Protein AF-A0A958LKP7-F1 (afdb_monomer_lite)

Secondary structure (DSSP, 8-state):
-HHHHHHHHHHHHHHHHHHHHHHHHHHHH---HHHHHHTT-----------PEEEES-SS-EEEEEETTEEEEEETTEEEEESSSEEEEPHHHHHHHHHHHSEEEEEEE--TT--GGGEEEEEEEEESSS--EEEEEETTS-EEETTEEEE-HHHHHHHHHGGGS-EE---

Foldseek 3Di:
DVVVVVVVVVVVVVVVVVVVVVVVCCVPPNDDVVVCVVVPVDPDPDPDPQPQDKDQPPPAAWAWKDFVQWIWGDDDQWIWIGNPDTWTFDNVLVVVLCVQLRIFGWRFDDPPPDDPVQWDFGMWIDHPDDDIWTWTAGPVQWIDTDHTITHTVSVVVSVVCVVVGDTHHDD

Sequence (171 aa):
MKLRQILKINFLILGLVVVVMVMFRLKDKGLNENIQAVMGLSPGAQAPLARVQEVTWCETRVSSLEMEGLRLFQEGLKWFMETDGKKEADFVSVEKWFGRYCTLDVDPVVLEGLKLDQFNPLFTISFVKGPQQHVLKSGDGVYLWGNQAFRSPELDEALRSLPDLPQRVLQ

pLDDT: mean 85.51, std 15.58, range [42.09, 97.81]

Structure (mmCIF, N/CA/C/O backbone):
data_AF-A0A958LKP7-F1
#
_entry.id   AF-A0A958LKP7-F1
#
loop_
_atom_site.group_PDB
_atom_site.id
_atom_site.type_symbol
_atom_site.label_atom_id
_atom_site.label_alt_id
_atom_site.label_comp_id
_atom_site.label_asym_id
_atom_site.label_entity_id
_atom_site.label_seq_id
_atom_site.pdbx_PDB_ins_code
_atom_site.Cartn_x
_atom_site.Cartn_y
_atom_site.Cartn_z
_atom_site.occupancy
_atom_site.B_iso_or_equiv
_atom_site.auth_seq_id
_atom_site.auth_comp_id
_atom_site.auth_asym_id
_atom_site.auth_atom_id
_atom_site.pdbx_PDB_model_num
ATOM 1 N N . MET A 1 1 ? 42.004 44.852 -27.862 1.00 58.62 1 MET A N 1
ATOM 2 C CA . MET A 1 1 ? 42.320 44.297 -26.519 1.00 58.62 1 MET A CA 1
ATOM 3 C C . MET A 1 1 ? 41.086 43.989 -25.657 1.00 58.62 1 MET A C 1
ATOM 5 O O . MET A 1 1 ? 41.074 42.938 -25.031 1.00 58.62 1 MET A O 1
ATOM 9 N N . LYS A 1 2 ? 40.032 44.825 -25.659 1.00 71.06 2 LYS A N 1
ATOM 10 C CA . LYS A 1 2 ? 38.839 44.670 -24.791 1.00 71.06 2 LYS A CA 1
ATOM 11 C C . LYS A 1 2 ? 37.967 43.425 -25.074 1.00 71.06 2 LYS A C 1
ATOM 13 O O . LYS A 1 2 ? 37.486 42.796 -24.141 1.00 71.06 2 LYS A O 1
ATOM 18 N N . LEU A 1 3 ? 37.841 42.997 -26.335 1.00 73.88 3 LEU A N 1
ATOM 19 C CA . LEU A 1 3 ? 36.991 41.854 -26.722 1.00 73.88 3 LEU A CA 1
ATOM 20 C C . LEU A 1 3 ? 37.463 40.508 -26.135 1.00 73.88 3 LEU A C 1
ATOM 22 O O . LEU A 1 3 ? 36.659 39.696 -25.689 1.00 73.88 3 LEU A O 1
ATOM 26 N N . ARG A 1 4 ? 38.784 40.292 -26.070 1.00 82.56 4 ARG A N 1
ATOM 27 C CA . ARG A 1 4 ? 39.380 39.055 -25.534 1.00 82.56 4 ARG A CA 1
ATOM 28 C C . ARG A 1 4 ? 39.174 38.919 -24.022 1.00 82.56 4 ARG A C 1
ATOM 30 O O . ARG A 1 4 ? 39.121 37.802 -23.523 1.00 82.56 4 ARG A O 1
ATOM 37 N N . GLN A 1 5 ? 39.068 40.033 -23.296 1.00 79.19 5 GLN A N 1
ATOM 38 C CA . GLN A 1 5 ? 38.776 40.022 -21.860 1.00 79.19 5 GLN A CA 1
ATOM 39 C C . GLN A 1 5 ? 37.296 39.725 -21.594 1.00 79.19 5 GLN A C 1
ATOM 41 O O . GLN A 1 5 ? 37.001 38.899 -20.737 1.00 79.19 5 GLN A O 1
ATOM 46 N N . ILE A 1 6 ? 36.384 40.300 -22.384 1.00 81.25 6 ILE A N 1
ATOM 47 C CA . ILE A 1 6 ? 34.937 40.048 -22.268 1.00 81.25 6 ILE A CA 1
ATOM 48 C C . ILE A 1 6 ? 34.609 38.571 -22.540 1.00 81.25 6 ILE A C 1
ATOM 50 O O . ILE A 1 6 ? 33.884 37.947 -21.771 1.00 81.25 6 ILE A O 1
ATOM 54 N N . LEU A 1 7 ? 35.214 37.976 -23.575 1.00 82.50 7 LEU A N 1
ATOM 55 C CA . LEU A 1 7 ? 35.045 36.552 -23.892 1.00 82.50 7 LEU A CA 1
ATOM 56 C C . LEU A 1 7 ? 35.513 35.629 -22.758 1.00 82.50 7 LEU A C 1
ATOM 58 O O . LEU A 1 7 ? 34.829 34.665 -22.428 1.00 82.50 7 LEU A O 1
ATOM 62 N N . LYS A 1 8 ? 36.652 35.944 -22.128 1.00 79.44 8 LYS A N 1
ATOM 63 C CA . LYS A 1 8 ? 37.173 35.168 -20.991 1.00 79.44 8 LYS A CA 1
ATOM 64 C C . LYS A 1 8 ? 36.257 35.244 -19.771 1.00 79.44 8 LYS A C 1
ATOM 66 O O . LYS A 1 8 ? 36.047 34.230 -19.116 1.00 79.44 8 LYS A O 1
ATOM 71 N N . ILE A 1 9 ? 35.709 36.424 -19.486 1.00 87.25 9 ILE A N 1
ATOM 72 C CA . ILE A 1 9 ? 34.793 36.629 -18.358 1.00 87.25 9 ILE A CA 1
ATOM 73 C C . ILE A 1 9 ? 33.482 35.874 -18.593 1.00 87.25 9 ILE A C 1
ATOM 75 O O . ILE A 1 9 ? 33.044 35.144 -17.710 1.00 87.25 9 ILE A O 1
ATOM 79 N N . ASN A 1 10 ? 32.905 35.957 -19.794 1.00 84.56 10 ASN A N 1
ATOM 80 C CA . ASN A 1 10 ? 31.684 35.217 -20.117 1.00 84.56 10 ASN A CA 1
ATOM 81 C C . ASN A 1 10 ? 31.891 33.702 -20.030 1.00 84.56 10 ASN A C 1
ATOM 83 O O . ASN A 1 10 ? 31.028 33.003 -19.511 1.00 84.56 10 ASN A O 1
ATOM 87 N N . PHE A 1 11 ? 33.045 33.194 -20.470 1.00 88.94 11 PHE A N 1
ATOM 88 C CA . PHE A 1 11 ? 33.356 31.769 -20.362 1.00 88.94 11 PHE A CA 1
ATOM 89 C C . PHE A 1 11 ? 33.513 31.315 -18.901 1.00 88.94 11 PHE A C 1
ATOM 91 O O . PHE A 1 11 ? 33.020 30.253 -18.530 1.00 88.94 11 PHE A O 1
ATOM 98 N N . LEU A 1 12 ? 34.140 32.140 -18.055 1.00 87.62 12 LEU A N 1
ATOM 99 C CA . LEU A 1 12 ? 34.266 31.873 -16.618 1.00 87.62 12 LEU A CA 1
ATOM 100 C C . LEU A 1 12 ? 32.907 31.874 -15.907 1.00 87.62 12 LEU A C 1
ATOM 102 O O . LEU A 1 12 ? 32.639 30.978 -15.111 1.00 87.62 12 LEU A O 1
ATOM 106 N N . ILE A 1 13 ? 32.038 32.839 -16.220 1.00 88.44 13 ILE A N 1
ATOM 107 C CA . ILE A 1 13 ? 30.689 32.915 -15.643 1.00 88.44 13 ILE A CA 1
ATOM 108 C C . ILE A 1 13 ? 29.855 31.713 -16.088 1.00 88.44 13 ILE A C 1
ATOM 110 O O . ILE A 1 13 ? 29.198 31.083 -15.265 1.00 88.44 13 ILE A O 1
ATOM 114 N N . LEU A 1 14 ? 29.913 31.349 -17.370 1.00 89.62 14 LEU A N 1
ATOM 115 C CA . LEU A 1 14 ? 29.148 30.226 -17.903 1.00 89.62 14 LEU A CA 1
ATOM 116 C C . LEU A 1 14 ? 29.621 28.891 -17.307 1.00 89.62 14 LEU A C 1
ATOM 118 O O . LEU A 1 14 ? 28.794 28.071 -16.919 1.00 89.62 14 LEU A O 1
ATOM 122 N N . GLY A 1 15 ? 30.934 28.711 -17.130 1.00 88.69 15 GLY A N 1
ATOM 123 C CA . GLY A 1 15 ? 31.493 27.559 -16.419 1.00 88.69 15 GLY A CA 1
ATOM 124 C C . GLY A 1 15 ? 31.033 27.481 -14.961 1.00 88.69 15 GLY A C 1
ATOM 125 O O . GLY A 1 15 ? 30.621 26.416 -14.505 1.00 88.69 15 GLY A O 1
ATOM 126 N N . LEU A 1 16 ? 31.023 28.610 -14.245 1.00 89.69 16 LEU A N 1
ATOM 127 C CA . LEU A 1 16 ? 30.536 28.670 -12.865 1.00 89.69 16 LEU A CA 1
ATOM 128 C C . LEU A 1 16 ? 29.050 28.289 -12.774 1.00 89.69 16 LEU A C 1
ATOM 130 O O . LEU A 1 16 ? 28.674 27.490 -11.918 1.00 89.69 16 LEU A O 1
ATOM 134 N N . VAL A 1 17 ? 28.216 28.813 -13.677 1.00 90.50 17 VAL A N 1
ATOM 135 C CA . VAL A 1 17 ? 26.779 28.497 -13.731 1.00 90.50 17 VAL A CA 1
ATOM 136 C C . VAL A 1 17 ? 26.558 27.005 -13.970 1.00 90.50 17 VAL A C 1
ATOM 138 O O . VAL A 1 17 ? 25.742 26.399 -13.278 1.00 90.50 17 VAL A O 1
ATOM 141 N N . VAL A 1 18 ? 27.313 26.389 -14.884 1.00 88.00 18 VAL A N 1
ATOM 142 C CA . VAL A 1 18 ? 27.231 24.943 -15.145 1.00 88.00 18 VAL A CA 1
ATOM 143 C C . VAL A 1 18 ? 27.594 24.136 -13.898 1.00 88.00 18 VAL A C 1
ATOM 145 O O . VAL A 1 18 ? 26.850 23.232 -13.526 1.00 88.00 18 VAL A O 1
ATOM 148 N N . VAL A 1 19 ? 28.688 24.477 -13.211 1.00 85.56 19 VAL A N 1
ATOM 149 C CA . VAL A 1 19 ? 29.121 23.759 -11.998 1.00 85.56 19 VAL A CA 1
ATOM 150 C C . VAL A 1 19 ? 28.082 23.870 -10.883 1.00 85.56 19 VAL A C 1
ATOM 152 O O . VAL A 1 19 ? 27.722 22.861 -10.276 1.00 85.56 19 VAL A O 1
ATOM 155 N N . VAL A 1 20 ? 27.552 25.072 -10.643 1.00 85.25 20 VAL A N 1
ATOM 156 C CA . VAL A 1 20 ? 26.510 25.295 -9.629 1.00 85.25 20 VAL A CA 1
ATOM 157 C C . VAL A 1 20 ? 25.239 24.524 -9.986 1.00 85.25 20 VAL A C 1
ATOM 159 O O . VAL A 1 20 ? 24.662 23.862 -9.126 1.00 85.25 20 VAL A O 1
ATOM 162 N N . MET A 1 21 ? 24.828 24.532 -11.257 1.00 81.19 21 MET A N 1
ATOM 163 C CA . MET A 1 21 ? 23.652 23.794 -11.719 1.00 81.19 21 MET A CA 1
ATOM 164 C C . MET A 1 21 ? 23.819 22.278 -11.544 1.00 81.19 21 MET A C 1
ATOM 166 O O . MET A 1 21 ? 22.878 21.604 -11.123 1.00 81.19 21 MET A O 1
ATOM 170 N N . VAL A 1 22 ? 25.014 21.741 -11.814 1.00 79.69 22 VAL A N 1
ATOM 171 C CA . VAL A 1 22 ? 25.342 20.328 -11.574 1.00 79.69 22 VAL A CA 1
ATOM 172 C C . VAL A 1 22 ? 25.304 20.013 -10.079 1.00 79.69 22 VAL A C 1
ATOM 174 O O . VAL A 1 22 ? 24.666 19.039 -9.692 1.00 79.69 22 VAL A O 1
ATOM 177 N N . MET A 1 23 ? 25.894 20.849 -9.220 1.00 78.69 23 MET A N 1
ATOM 178 C CA . MET A 1 23 ? 25.856 20.640 -7.767 1.00 78.69 23 MET A CA 1
ATOM 179 C C . MET A 1 23 ? 24.431 20.654 -7.200 1.00 78.69 23 MET A C 1
ATOM 181 O O . MET A 1 23 ? 24.093 19.789 -6.393 1.00 78.69 23 MET A O 1
ATOM 185 N N . PHE A 1 24 ? 23.574 21.576 -7.648 1.00 75.69 24 PHE A N 1
ATOM 186 C CA . PHE A 1 24 ? 22.162 21.595 -7.249 1.00 75.69 24 PHE A CA 1
ATOM 187 C C . PHE A 1 24 ? 21.413 20.349 -7.734 1.00 75.69 24 PHE A C 1
ATOM 189 O O . PHE A 1 24 ? 20.685 19.726 -6.966 1.00 75.69 24 PHE A O 1
ATOM 196 N N . ARG A 1 25 ? 21.646 19.919 -8.981 1.00 68.50 25 ARG A N 1
ATOM 197 C CA . ARG A 1 25 ? 21.051 18.688 -9.527 1.00 68.50 25 ARG A CA 1
ATOM 198 C C . ARG A 1 25 ? 21.481 17.436 -8.759 1.00 68.50 25 ARG A C 1
ATOM 200 O O . ARG A 1 25 ? 20.653 16.555 -8.561 1.00 68.50 25 ARG A O 1
ATOM 207 N N . LEU A 1 26 ? 22.738 17.368 -8.320 1.00 67.25 26 LEU A N 1
ATOM 208 C CA . LEU A 1 26 ? 23.263 16.254 -7.526 1.00 67.25 26 LEU A CA 1
ATOM 209 C C . LEU A 1 26 ? 22.676 16.220 -6.111 1.00 67.25 26 LEU A C 1
ATOM 211 O O . LEU A 1 26 ? 22.377 15.140 -5.608 1.00 67.25 26 LEU A O 1
ATOM 215 N N . LYS A 1 27 ? 22.481 17.389 -5.489 1.00 66.38 27 LYS A N 1
ATOM 216 C CA . LYS A 1 27 ? 21.920 17.505 -4.137 1.00 66.38 27 LYS A CA 1
ATOM 217 C C . LYS A 1 27 ? 20.433 17.142 -4.079 1.00 66.38 27 LYS A C 1
ATOM 219 O O . LYS A 1 27 ? 20.019 16.509 -3.116 1.00 66.38 27 LYS A O 1
ATOM 224 N N . ASP A 1 28 ? 19.659 17.509 -5.100 1.00 58.88 28 ASP A N 1
ATOM 225 C CA . ASP A 1 28 ? 18.202 17.322 -5.086 1.00 58.88 28 ASP A CA 1
ATOM 226 C C . ASP A 1 28 ? 17.738 15.976 -5.666 1.00 58.88 28 ASP A C 1
ATOM 228 O O . ASP A 1 28 ? 16.601 15.580 -5.421 1.00 58.88 28 ASP A O 1
ATOM 232 N N . LYS A 1 29 ? 18.562 15.281 -6.469 1.00 52.72 29 LYS A N 1
ATOM 233 C CA . LYS A 1 29 ? 18.116 14.080 -7.210 1.00 52.72 29 LYS A CA 1
ATOM 234 C C . LYS A 1 29 ? 19.011 12.842 -7.101 1.00 52.72 29 LYS A C 1
ATOM 236 O O . LYS A 1 29 ? 18.639 11.813 -7.655 1.00 52.72 29 LYS A O 1
ATOM 241 N N . GLY A 1 30 ? 20.155 12.909 -6.412 1.00 58.78 30 GLY A N 1
ATOM 242 C CA . GLY A 1 30 ? 21.144 11.825 -6.450 1.00 58.78 30 GLY A CA 1
ATOM 243 C C . GLY A 1 30 ? 21.734 11.624 -7.857 1.00 58.78 30 GLY A C 1
ATOM 244 O O . GLY A 1 30 ? 21.238 12.158 -8.853 1.00 58.78 30 GLY A O 1
ATOM 245 N N . LEU A 1 31 ? 22.854 10.903 -7.969 1.00 55.41 31 LEU A N 1
ATOM 246 C CA . LEU A 1 31 ? 23.448 10.619 -9.279 1.00 55.41 31 LEU A CA 1
ATOM 247 C C . LEU A 1 31 ? 22.564 9.643 -10.060 1.00 55.41 31 LEU A C 1
ATOM 249 O O . LEU A 1 31 ? 22.474 8.474 -9.706 1.00 55.41 31 LEU A O 1
ATOM 253 N N . ASN A 1 32 ? 21.993 10.129 -11.162 1.00 53.12 32 ASN A N 1
ATOM 254 C CA . ASN A 1 32 ? 21.350 9.320 -12.193 1.00 53.12 32 ASN A CA 1
ATOM 255 C C . ASN A 1 32 ? 22.297 8.182 -12.642 1.00 53.12 32 ASN A C 1
ATOM 257 O O . ASN A 1 32 ? 23.456 8.449 -12.980 1.00 53.12 32 ASN A O 1
ATOM 261 N N . GLU A 1 33 ? 21.812 6.938 -12.652 1.00 54.84 33 GLU A N 1
ATOM 262 C CA . GLU A 1 33 ? 22.594 5.708 -12.883 1.00 54.84 33 GLU A CA 1
ATOM 263 C C . GLU A 1 33 ? 23.423 5.748 -14.182 1.00 54.84 33 GLU A C 1
ATOM 265 O O . GLU A 1 33 ? 24.540 5.231 -14.244 1.00 54.84 33 GLU A O 1
ATOM 270 N N . ASN A 1 34 ? 22.953 6.482 -15.194 1.00 52.66 34 ASN A N 1
ATOM 271 C CA . ASN A 1 34 ? 23.648 6.645 -16.474 1.00 52.66 34 ASN A CA 1
ATOM 272 C C . ASN A 1 34 ? 24.997 7.382 -16.384 1.00 52.66 34 ASN A C 1
ATOM 274 O O . ASN A 1 34 ? 25.858 7.177 -17.236 1.00 52.66 34 ASN A O 1
ATOM 278 N N . ILE A 1 35 ? 25.224 8.225 -15.370 1.00 55.56 35 ILE A N 1
ATOM 279 C CA . ILE A 1 35 ? 26.518 8.912 -15.199 1.00 55.56 35 ILE A CA 1
ATOM 280 C C . ILE A 1 35 ? 27.545 7.986 -14.527 1.00 55.56 35 ILE A C 1
ATOM 282 O O . ILE A 1 35 ? 28.737 8.069 -14.824 1.00 55.56 35 ILE A O 1
ATOM 286 N N . GLN A 1 36 ? 27.095 7.060 -13.676 1.00 53.12 36 GLN A N 1
ATOM 287 C CA . GLN A 1 36 ? 27.978 6.099 -13.008 1.00 53.12 36 GLN A CA 1
ATOM 288 C C . GLN A 1 36 ? 28.555 5.074 -13.997 1.00 53.12 36 GLN A C 1
ATOM 290 O O . GLN A 1 36 ? 29.728 4.712 -13.894 1.00 53.12 36 GLN A O 1
ATOM 295 N N . ALA A 1 37 ? 27.770 4.683 -15.009 1.00 55.28 37 ALA A N 1
ATOM 296 C CA . ALA A 1 37 ? 28.214 3.796 -16.085 1.00 55.28 37 ALA A CA 1
ATOM 297 C C . ALA A 1 37 ? 29.302 4.427 -16.977 1.00 55.28 37 ALA A C 1
ATOM 299 O O . ALA A 1 37 ? 30.227 3.742 -17.408 1.00 55.28 37 ALA A O 1
ATOM 300 N N . VAL A 1 38 ? 29.238 5.742 -17.215 1.00 57.59 38 VAL A N 1
ATOM 301 C CA . VAL A 1 38 ? 30.209 6.460 -18.063 1.00 57.59 38 VAL A CA 1
ATOM 302 C C . VAL A 1 38 ? 31.528 6.742 -17.327 1.00 57.59 38 VAL A C 1
ATOM 304 O O . VAL A 1 38 ? 32.569 6.859 -17.969 1.00 57.59 38 VAL A O 1
ATOM 307 N N . MET A 1 39 ? 31.524 6.804 -15.990 1.00 59.62 39 MET A N 1
ATOM 308 C CA . MET A 1 39 ? 32.735 7.046 -15.187 1.00 59.62 39 MET A CA 1
ATOM 309 C C . MET A 1 39 ? 33.496 5.778 -14.766 1.00 59.62 39 MET A C 1
ATOM 311 O O . MET A 1 39 ? 34.486 5.884 -14.047 1.00 59.62 39 MET A O 1
ATOM 315 N N . GLY A 1 40 ? 33.076 4.584 -15.199 1.00 44.62 40 GLY A N 1
ATOM 316 C CA . GLY A 1 40 ? 33.838 3.348 -14.968 1.00 44.62 40 GLY A CA 1
ATOM 317 C C . GLY A 1 40 ? 33.985 2.943 -13.495 1.00 44.62 40 GLY A C 1
ATOM 318 O O . GLY A 1 40 ? 34.866 2.158 -13.162 1.00 44.62 40 GLY A O 1
ATOM 319 N N . LEU A 1 41 ? 33.123 3.451 -12.610 1.00 50.91 41 LEU A N 1
ATOM 320 C CA . LEU A 1 41 ? 33.125 3.140 -11.175 1.00 50.91 41 LEU A CA 1
ATOM 321 C C . LEU A 1 41 ? 32.274 1.909 -10.824 1.00 50.91 41 LEU A C 1
ATOM 323 O O . LEU A 1 41 ? 31.934 1.722 -9.661 1.00 50.91 41 LEU A O 1
ATOM 327 N N . SER A 1 42 ? 31.907 1.070 -11.798 1.00 46.19 42 SER A N 1
ATOM 328 C CA . SER A 1 42 ? 31.107 -0.127 -11.529 1.00 46.19 42 SER A CA 1
ATOM 329 C C . SER A 1 42 ? 32.019 -1.315 -11.193 1.00 46.19 42 SER A C 1
ATOM 331 O O . SER A 1 42 ? 32.754 -1.783 -12.070 1.00 46.19 42 SER A O 1
ATOM 333 N N . PRO A 1 43 ? 32.018 -1.820 -9.945 1.00 42.09 43 PRO A N 1
ATOM 334 C CA . PRO A 1 43 ? 32.733 -3.035 -9.615 1.00 42.09 43 PRO A CA 1
ATOM 335 C C . PRO A 1 43 ? 31.915 -4.230 -10.113 1.00 42.09 43 PRO A C 1
ATOM 337 O O . PRO A 1 43 ? 30.811 -4.482 -9.645 1.00 42.09 43 PRO A O 1
ATOM 340 N N . GLY A 1 44 ? 32.494 -4.991 -11.039 1.00 43.06 44 GLY A N 1
ATOM 341 C CA . GLY A 1 44 ? 32.093 -6.371 -11.295 1.00 43.06 44 GLY A CA 1
ATOM 342 C C . GLY A 1 44 ? 30.838 -6.538 -12.147 1.00 43.06 44 GLY A C 1
ATOM 343 O O . GLY A 1 44 ? 29.721 -6.637 -11.647 1.00 43.06 44 GLY A O 1
ATOM 344 N N . ALA A 1 45 ? 31.059 -6.728 -13.446 1.00 47.88 45 ALA A N 1
ATOM 345 C CA . ALA A 1 45 ? 30.162 -7.497 -14.295 1.00 47.88 45 ALA A CA 1
ATOM 346 C C . ALA A 1 45 ? 30.070 -8.935 -13.750 1.00 47.88 45 ALA A C 1
ATOM 348 O O . ALA A 1 45 ? 30.864 -9.805 -14.100 1.00 47.88 45 ALA A O 1
ATOM 349 N N . GLN A 1 46 ? 29.123 -9.168 -12.849 1.00 43.25 46 GLN A N 1
ATOM 350 C CA . GLN A 1 46 ? 28.612 -10.498 -12.550 1.00 43.25 46 GLN A CA 1
ATOM 351 C C . GLN A 1 46 ? 27.253 -10.619 -13.239 1.00 43.25 46 GLN A C 1
ATOM 353 O O . GLN A 1 46 ? 26.469 -9.668 -13.240 1.00 43.25 46 GLN A O 1
ATOM 358 N N . ALA A 1 47 ? 27.033 -11.764 -13.886 1.00 45.25 47 ALA A N 1
ATOM 359 C CA . ALA A 1 47 ? 25.807 -12.131 -14.590 1.00 45.25 47 ALA A CA 1
ATOM 360 C C . ALA A 1 47 ? 24.549 -11.728 -13.795 1.00 45.25 47 ALA A C 1
ATOM 362 O O . ALA A 1 47 ? 24.592 -11.776 -12.562 1.00 45.25 47 ALA A O 1
ATOM 363 N N . PRO A 1 48 ? 23.433 -11.351 -14.451 1.00 43.56 48 PRO A N 1
ATOM 364 C CA . PRO A 1 48 ? 22.222 -10.985 -13.740 1.00 43.56 48 PRO A CA 1
ATOM 365 C C . PRO A 1 48 ? 21.623 -12.257 -13.130 1.00 43.56 48 PRO A C 1
ATOM 367 O O . PRO A 1 48 ? 20.759 -12.905 -13.711 1.00 43.56 48 PRO A O 1
ATOM 370 N N . LEU A 1 49 ? 22.087 -12.620 -11.932 1.00 50.66 49 LEU A N 1
ATOM 371 C CA . LEU A 1 49 ? 21.194 -13.163 -10.919 1.00 50.66 49 LEU A CA 1
ATOM 372 C C . LEU A 1 49 ? 20.004 -12.209 -10.912 1.00 50.66 49 LEU A C 1
ATOM 374 O O . LEU A 1 49 ? 20.238 -11.003 -10.805 1.00 50.66 49 LEU A O 1
ATOM 378 N N . ALA A 1 50 ? 18.793 -12.720 -11.150 1.00 53.88 50 ALA A N 1
ATOM 379 C CA . ALA A 1 50 ? 17.565 -11.936 -11.111 1.00 53.88 50 ALA A CA 1
ATOM 380 C C . ALA A 1 50 ? 17.634 -11.033 -9.876 1.00 53.88 50 ALA A C 1
ATOM 382 O O . ALA A 1 50 ? 17.595 -11.519 -8.746 1.00 53.88 50 ALA A O 1
ATOM 383 N N . ARG A 1 51 ? 17.928 -9.744 -10.090 1.00 58.66 51 ARG A N 1
ATOM 384 C CA . ARG A 1 51 ? 18.117 -8.812 -8.988 1.00 58.66 51 ARG A CA 1
ATOM 385 C C . ARG A 1 51 ? 16.716 -8.557 -8.483 1.00 58.66 51 ARG A C 1
ATOM 387 O O . ARG A 1 51 ? 15.987 -7.801 -9.117 1.00 58.66 51 ARG A O 1
ATOM 394 N N . VAL A 1 52 ? 16.360 -9.240 -7.400 1.00 69.56 52 VAL A N 1
ATOM 395 C CA . VAL A 1 52 ? 15.222 -8.861 -6.569 1.00 69.56 52 VAL A CA 1
ATOM 396 C C . VAL A 1 52 ? 15.399 -7.373 -6.297 1.00 69.56 52 VAL A C 1
ATOM 398 O O . VAL A 1 52 ? 16.450 -6.944 -5.810 1.00 69.56 52 VAL A O 1
ATOM 401 N N . GLN A 1 53 ? 14.444 -6.587 -6.777 1.00 87.81 53 GLN A N 1
ATOM 402 C CA . GLN A 1 53 ? 14.447 -5.148 -6.602 1.00 87.81 53 GLN A CA 1
ATOM 403 C C . GLN A 1 53 ? 13.559 -4.838 -5.406 1.00 87.81 53 GLN A C 1
ATOM 405 O O . GLN A 1 53 ? 12.490 -5.421 -5.263 1.00 87.81 53 GLN A O 1
ATOM 410 N N . GLU A 1 54 ? 13.991 -3.917 -4.556 1.00 92.12 54 GLU A N 1
ATOM 411 C CA . GLU A 1 54 ? 13.163 -3.440 -3.455 1.00 92.12 54 GLU A CA 1
ATOM 412 C C . GLU A 1 54 ? 12.349 -2.228 -3.915 1.00 92.12 54 GLU A C 1
ATOM 414 O O . GLU A 1 54 ? 12.869 -1.314 -4.565 1.00 92.12 54 GLU A O 1
ATOM 419 N N . VAL A 1 55 ? 11.067 -2.210 -3.562 1.00 91.75 55 VAL A N 1
ATOM 420 C CA . VAL A 1 55 ? 10.151 -1.100 -3.838 1.00 91.75 55 VAL A CA 1
ATOM 421 C C . VAL A 1 55 ? 9.532 -0.639 -2.522 1.00 91.75 55 VAL A C 1
ATOM 423 O O . VAL A 1 55 ? 8.776 -1.373 -1.889 1.00 91.75 55 VAL A O 1
ATOM 426 N N . THR A 1 56 ? 9.838 0.591 -2.101 1.00 92.94 56 THR A N 1
ATOM 427 C CA . THR A 1 56 ? 9.235 1.206 -0.908 1.00 92.94 56 THR A CA 1
ATOM 428 C C . THR A 1 56 ? 8.016 2.033 -1.298 1.00 92.94 56 THR A C 1
ATOM 430 O O . THR A 1 56 ? 8.170 3.135 -1.816 1.00 92.94 56 THR A O 1
ATOM 433 N N . TRP A 1 57 ? 6.805 1.541 -1.022 1.00 90.19 57 TRP A N 1
ATOM 434 C CA . TRP A 1 57 ? 5.555 2.217 -1.411 1.00 90.19 57 TRP A CA 1
ATOM 435 C C . TRP A 1 57 ? 4.961 3.142 -0.350 1.00 90.19 57 TRP A C 1
ATOM 437 O O . TRP A 1 57 ? 4.013 3.876 -0.632 1.00 90.19 57 TRP A O 1
ATOM 447 N N . CYS A 1 58 ? 5.563 3.191 0.840 1.00 89.94 58 CYS A N 1
ATOM 448 C CA . CYS A 1 58 ? 5.310 4.236 1.827 1.00 89.94 58 CYS A CA 1
ATOM 449 C C . CYS A 1 58 ? 6.522 5.128 2.098 1.00 89.94 58 CYS A C 1
ATOM 451 O O . CYS A 1 58 ? 7.067 5.159 3.198 1.00 89.94 58 CYS A O 1
ATOM 453 N N . GLU A 1 59 ? 6.901 5.924 1.093 1.00 83.94 59 GLU A N 1
ATOM 454 C CA . GLU A 1 59 ? 7.990 6.911 1.194 1.00 83.94 59 GLU A CA 1
ATOM 455 C C . GLU A 1 59 ? 7.829 7.871 2.383 1.00 83.94 59 GLU A C 1
ATOM 457 O O . GLU A 1 59 ? 8.803 8.316 2.990 1.00 83.94 59 GLU A O 1
ATOM 462 N N . THR A 1 60 ? 6.583 8.211 2.716 1.00 91.44 60 THR A N 1
ATOM 463 C CA . THR A 1 60 ? 6.254 9.027 3.883 1.00 91.44 60 THR A CA 1
ATOM 464 C C . THR A 1 60 ? 5.153 8.368 4.703 1.00 91.44 60 THR A C 1
ATOM 466 O O . THR A 1 60 ? 4.575 7.350 4.318 1.00 91.44 60 THR A O 1
ATOM 469 N N . ARG A 1 61 ? 4.848 8.962 5.861 1.00 92.81 61 ARG A N 1
ATOM 470 C CA . ARG A 1 61 ? 3.800 8.460 6.745 1.00 92.81 61 ARG A CA 1
ATOM 471 C C . ARG A 1 61 ? 2.463 8.381 6.006 1.00 92.81 61 ARG A C 1
ATOM 473 O O . ARG A 1 61 ? 1.944 9.402 5.549 1.00 92.81 61 ARG A O 1
ATOM 480 N N . VAL A 1 62 ? 1.912 7.175 5.947 1.00 95.56 62 VAL A N 1
ATOM 481 C CA . VAL A 1 62 ? 0.606 6.888 5.353 1.00 95.56 62 VAL A CA 1
ATOM 482 C C . VAL A 1 62 ? -0.494 7.517 6.203 1.00 95.56 62 VAL A C 1
ATOM 484 O O . VAL A 1 62 ? -0.458 7.424 7.428 1.00 95.56 62 VAL A O 1
ATOM 487 N N . SER A 1 63 ? -1.450 8.181 5.558 1.00 96.81 63 SER A N 1
ATOM 488 C CA . SER A 1 63 ? -2.642 8.751 6.197 1.00 96.81 63 SER A CA 1
ATOM 489 C C . SER A 1 63 ? -3.896 7.932 5.900 1.00 96.81 63 SER A C 1
ATOM 491 O O . SER A 1 63 ? -4.765 7.811 6.763 1.00 96.81 63 SER A O 1
ATOM 493 N N . SER A 1 64 ? -3.988 7.335 4.710 1.00 97.56 64 SER A N 1
ATOM 494 C CA . SER A 1 64 ? -5.056 6.396 4.375 1.00 97.56 64 SER A CA 1
ATOM 495 C C . SER A 1 64 ? -4.641 5.399 3.302 1.00 97.56 64 SER A C 1
ATOM 497 O O . SER A 1 64 ? -3.820 5.704 2.442 1.00 97.56 64 SER A O 1
ATOM 499 N N . LEU A 1 65 ? -5.273 4.235 3.320 1.00 97.56 65 LEU A N 1
ATOM 500 C CA . LEU A 1 65 ? -5.226 3.213 2.291 1.00 97.56 65 LEU A CA 1
ATOM 501 C C . LEU A 1 65 ? -6.667 2.813 1.978 1.00 97.56 65 LEU A C 1
ATOM 503 O O . LEU A 1 65 ? -7.410 2.394 2.863 1.00 97.56 65 LEU A O 1
ATOM 507 N N . GLU A 1 66 ? -7.066 2.979 0.726 1.00 97.50 66 GLU A N 1
ATOM 508 C CA . GLU A 1 66 ? -8.419 2.713 0.251 1.00 97.50 66 GLU A CA 1
ATOM 509 C C . GLU A 1 66 ? -8.383 1.677 -0.867 1.00 97.50 66 GLU A C 1
ATOM 511 O O . GLU A 1 66 ? -7.648 1.831 -1.840 1.00 97.50 66 GLU A O 1
ATOM 516 N N . MET A 1 67 ? -9.169 0.621 -0.719 1.00 95.94 67 MET A N 1
ATOM 517 C CA . MET A 1 67 ? -9.363 -0.438 -1.701 1.00 95.94 67 MET A CA 1
ATOM 518 C C . MET A 1 67 ? -10.853 -0.757 -1.812 1.00 95.94 67 MET A C 1
ATOM 520 O O . MET A 1 67 ? -11.673 -0.251 -1.043 1.00 95.94 67 MET A O 1
ATOM 524 N N . GLU A 1 68 ? -11.218 -1.599 -2.771 1.00 94.00 68 GLU A N 1
ATOM 525 C CA . GLU A 1 68 ? -12.609 -1.998 -2.955 1.00 94.00 68 GLU A CA 1
ATOM 526 C C . GLU A 1 68 ? -13.182 -2.621 -1.668 1.00 94.00 68 GLU A C 1
ATOM 528 O O . GLU A 1 68 ? -12.726 -3.662 -1.200 1.00 94.00 68 GLU A O 1
ATOM 533 N N . GLY A 1 69 ? -14.169 -1.947 -1.067 1.00 93.12 69 GLY A N 1
ATOM 534 C CA . GLY A 1 69 ? -14.858 -2.415 0.139 1.00 93.12 69 GLY A CA 1
ATOM 535 C C . GLY A 1 69 ? -14.068 -2.309 1.450 1.00 93.12 69 GLY A C 1
ATOM 536 O O . GLY A 1 69 ? -14.567 -2.764 2.478 1.00 93.12 69 GLY A O 1
ATOM 537 N N . LEU A 1 70 ? -12.867 -1.717 1.453 1.00 96.19 70 LEU A N 1
ATOM 538 C CA . LEU A 1 70 ? -12.088 -1.500 2.674 1.00 96.19 70 LEU A CA 1
ATOM 539 C C . LEU A 1 70 ? -11.348 -0.168 2.629 1.00 96.19 70 LEU A C 1
ATOM 541 O O . LEU A 1 70 ? -10.575 0.115 1.714 1.00 96.19 70 LEU A O 1
ATOM 545 N N . ARG A 1 71 ? -11.506 0.619 3.691 1.00 97.38 71 ARG A N 1
ATOM 546 C CA . ARG A 1 71 ? -10.741 1.846 3.902 1.00 97.38 71 ARG A CA 1
ATOM 547 C C . ARG A 1 71 ? -10.075 1.833 5.271 1.00 97.38 71 ARG A C 1
ATOM 549 O O . ARG A 1 71 ? -10.751 1.788 6.293 1.00 97.38 71 ARG A O 1
ATOM 556 N N . LEU A 1 72 ? -8.749 1.902 5.296 1.00 97.81 72 LEU A N 1
ATOM 557 C CA . LEU A 1 72 ? -7.944 2.119 6.496 1.00 97.81 72 LEU A CA 1
ATOM 558 C C . LEU A 1 72 ? -7.489 3.581 6.514 1.00 97.81 72 LEU A C 1
ATOM 560 O O . LEU A 1 72 ? -6.868 4.041 5.562 1.00 97.81 72 LEU A O 1
ATOM 564 N N . PHE A 1 73 ? -7.761 4.333 7.574 1.00 97.69 73 PHE A N 1
ATOM 565 C CA . PHE A 1 73 ? -7.375 5.744 7.640 1.00 97.69 73 PHE A CA 1
ATOM 566 C C . PHE A 1 73 ? -7.064 6.204 9.059 1.00 97.69 73 PHE A C 1
ATOM 568 O O . PHE A 1 73 ? -7.543 5.638 10.042 1.00 97.69 73 PHE A O 1
ATOM 575 N N . GLN A 1 74 ? -6.247 7.247 9.160 1.00 97.00 74 GLN A N 1
ATOM 576 C CA . GLN A 1 74 ? -5.845 7.838 10.425 1.00 97.00 74 GLN A CA 1
ATOM 577 C C . GLN A 1 74 ? -6.655 9.108 10.719 1.00 97.00 74 GLN A C 1
ATOM 579 O O . GLN A 1 74 ? -6.657 10.046 9.924 1.00 97.00 74 GLN A O 1
ATOM 584 N N . GLU A 1 75 ? -7.277 9.183 11.898 1.00 95.62 75 GLU A N 1
ATOM 585 C CA . GLU A 1 75 ? -7.809 10.436 12.453 1.00 95.62 75 GLU A CA 1
ATOM 586 C C . GLU A 1 75 ? -7.117 10.738 13.787 1.00 95.62 75 GLU A C 1
ATOM 588 O O . GLU A 1 75 ? -7.232 10.001 14.773 1.00 95.62 75 GLU A O 1
ATOM 593 N N . GLY A 1 76 ? -6.367 11.841 13.828 1.00 93.81 76 GLY A N 1
ATOM 594 C CA . GLY A 1 76 ? -5.539 12.186 14.980 1.00 93.81 76 GLY A CA 1
ATOM 595 C C . GLY A 1 76 ? -4.450 11.136 15.219 1.00 93.81 76 GLY A C 1
ATOM 596 O O . GLY A 1 76 ? -3.544 10.982 14.406 1.00 93.81 76 GLY A O 1
ATOM 597 N N . LEU A 1 77 ? -4.529 10.432 16.351 1.00 91.94 77 LEU A N 1
ATOM 598 C CA . LEU A 1 77 ? -3.590 9.364 16.726 1.00 91.94 77 LEU A CA 1
ATOM 599 C C . LEU A 1 77 ? -4.171 7.955 16.551 1.00 91.94 77 LEU A C 1
ATOM 601 O O . LEU A 1 77 ? -3.488 6.979 16.849 1.00 91.94 77 LEU A O 1
ATOM 605 N N . LYS A 1 78 ? -5.420 7.841 16.095 1.00 95.94 78 LYS A N 1
ATOM 606 C CA . LYS A 1 78 ? -6.138 6.571 15.994 1.00 95.94 78 LYS A CA 1
ATOM 607 C C . LYS A 1 78 ? -6.263 6.131 14.546 1.00 95.94 78 LYS A C 1
ATOM 609 O O . LYS A 1 78 ? -6.434 6.961 13.653 1.00 95.94 78 LYS A O 1
ATOM 614 N N . TRP A 1 79 ? -6.201 4.822 14.343 1.00 97.56 79 TRP A N 1
ATOM 615 C CA . TRP A 1 79 ? -6.482 4.189 13.065 1.00 97.56 79 TRP A CA 1
ATOM 616 C C . TRP A 1 79 ? -7.915 3.671 13.057 1.00 97.56 79 TRP A C 1
ATOM 618 O O . TRP A 1 79 ? -8.405 3.146 14.056 1.00 97.56 79 TRP A O 1
ATOM 628 N N . PHE A 1 80 ? -8.583 3.815 11.924 1.00 97.38 80 PHE A N 1
ATOM 629 C CA . PHE A 1 80 ? -9.940 3.347 11.712 1.00 97.38 80 PHE A CA 1
ATOM 630 C C . PHE A 1 80 ? -9.988 2.496 10.457 1.00 97.38 80 PHE A C 1
ATOM 632 O O . PHE A 1 80 ? -9.369 2.837 9.451 1.00 97.38 80 PHE A O 1
ATOM 639 N N . MET A 1 81 ? -10.728 1.397 10.535 1.00 97.06 81 MET A N 1
ATOM 640 C CA . MET A 1 81 ? -11.042 0.550 9.399 1.00 97.06 81 MET A CA 1
ATOM 641 C C . MET A 1 81 ? -12.539 0.623 9.123 1.00 97.06 81 MET A C 1
ATOM 643 O O . MET A 1 81 ? -13.356 0.506 10.037 1.00 97.06 81 MET A O 1
ATOM 647 N N . GLU A 1 82 ? -12.881 0.835 7.863 1.00 95.56 82 GLU A N 1
ATOM 648 C CA . GLU A 1 82 ? -14.244 0.938 7.367 1.00 95.56 82 GLU A CA 1
ATOM 649 C C . GLU A 1 82 ? -14.440 -0.125 6.284 1.00 95.56 82 GLU A C 1
ATOM 651 O O . GLU A 1 82 ? -13.895 -0.020 5.188 1.00 95.56 82 GLU A O 1
ATOM 656 N N . THR A 1 83 ? -15.161 -1.186 6.644 1.00 91.38 83 THR A N 1
ATOM 657 C CA . THR A 1 83 ? -15.556 -2.295 5.755 1.00 91.38 83 THR A CA 1
ATOM 658 C C . THR A 1 83 ? -17.070 -2.469 5.790 1.00 91.38 83 THR A C 1
ATOM 660 O O . THR A 1 83 ? -17.744 -2.373 4.773 1.00 91.38 83 THR A O 1
ATOM 663 N N . ASP A 1 84 ? -17.605 -2.630 7.000 1.00 89.31 84 ASP A N 1
ATOM 664 C CA . ASP A 1 84 ? -19.031 -2.621 7.331 1.00 89.31 84 ASP A CA 1
ATOM 665 C C . ASP A 1 84 ? -19.225 -1.745 8.579 1.00 89.31 84 ASP A C 1
ATOM 667 O O . ASP A 1 84 ? -19.358 -2.217 9.713 1.00 89.31 84 ASP A O 1
ATOM 671 N N . GLY A 1 85 ? -19.064 -0.436 8.369 1.00 90.44 85 GLY A N 1
ATOM 672 C CA . GLY A 1 85 ? -19.015 0.580 9.418 1.00 90.44 85 GLY A CA 1
ATOM 673 C C . GLY A 1 85 ? -17.609 0.867 9.957 1.00 90.44 85 GLY A C 1
ATOM 674 O O . GLY A 1 85 ? -16.658 0.110 9.755 1.00 90.44 85 GLY A O 1
ATOM 675 N N . LYS A 1 86 ? -17.485 2.000 10.656 1.00 94.56 86 LYS A N 1
ATOM 676 C CA . LYS A 1 86 ? -16.223 2.509 11.206 1.00 94.56 86 LYS A CA 1
ATOM 677 C C . LYS A 1 86 ? -15.866 1.793 12.511 1.00 94.56 86 LYS A C 1
ATOM 679 O O . LYS A 1 86 ? -16.557 1.945 13.517 1.00 94.56 86 LYS A O 1
ATOM 684 N N . LYS A 1 87 ? -14.756 1.055 12.511 1.00 95.75 87 LYS A N 1
ATOM 685 C CA . LYS A 1 87 ? -14.191 0.373 13.687 1.00 95.75 87 LYS A CA 1
ATOM 686 C C . LYS A 1 87 ? -12.794 0.911 13.974 1.00 95.75 87 LYS A C 1
ATOM 688 O O . LYS A 1 87 ? -12.057 1.245 13.051 1.00 95.75 87 LYS A O 1
ATOM 693 N N . GLU A 1 88 ? -12.421 1.018 15.246 1.00 96.88 88 GLU A N 1
ATOM 694 C CA . GLU A 1 88 ? -11.068 1.445 15.619 1.00 96.88 88 GLU A CA 1
ATOM 695 C C . GLU A 1 88 ? -10.107 0.269 15.414 1.00 96.88 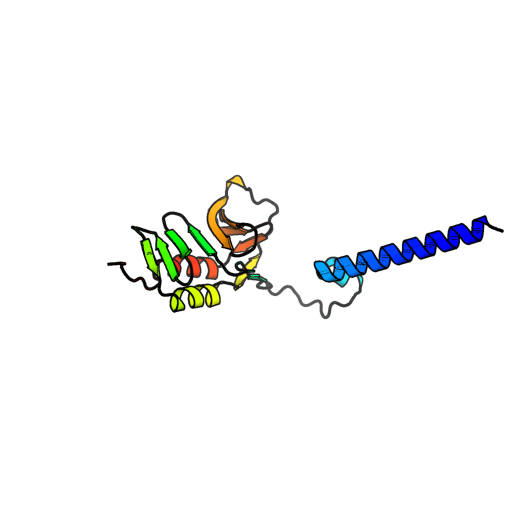88 GLU A C 1
ATOM 697 O O . GLU A 1 88 ? -10.289 -0.793 16.008 1.00 96.88 88 GLU A O 1
ATOM 702 N N . ALA A 1 89 ? -9.104 0.439 14.557 1.00 96.56 89 ALA A N 1
ATOM 703 C CA . ALA A 1 89 ? -8.058 -0.551 14.343 1.00 96.56 89 ALA A CA 1
ATOM 704 C C . ALA A 1 89 ? -6.965 -0.385 15.408 1.00 96.56 89 ALA A C 1
ATOM 706 O O . ALA A 1 89 ? -6.624 0.734 15.802 1.00 96.56 89 ALA A O 1
ATOM 707 N N . ASP A 1 90 ? -6.401 -1.497 15.880 1.00 96.38 90 ASP A N 1
ATOM 708 C CA . ASP A 1 90 ? -5.314 -1.455 16.855 1.00 96.38 90 ASP A CA 1
ATOM 709 C C . ASP A 1 90 ? -4.082 -0.752 16.268 1.00 96.38 90 ASP A C 1
ATOM 711 O O . ASP A 1 90 ? -3.472 -1.220 15.305 1.00 96.38 90 ASP A O 1
ATOM 715 N N . PHE A 1 91 ? -3.704 0.377 16.874 1.00 95.31 91 PHE A N 1
ATOM 716 C CA . PHE A 1 91 ? -2.619 1.229 16.388 1.00 95.31 91 PHE A CA 1
ATOM 717 C C . PHE A 1 91 ? -1.308 0.455 16.202 1.00 95.31 91 PHE A C 1
ATOM 719 O O . PHE A 1 91 ? -0.660 0.571 15.166 1.00 95.31 91 PHE A O 1
ATOM 726 N N . VAL A 1 92 ? -0.927 -0.363 17.188 1.00 95.50 92 VAL A N 1
ATOM 727 C CA . VAL A 1 92 ? 0.343 -1.104 17.155 1.00 95.50 92 VAL A CA 1
ATOM 728 C C . VAL A 1 92 ? 0.343 -2.123 16.020 1.00 95.50 92 VAL A C 1
ATOM 730 O O . VAL A 1 92 ? 1.358 -2.296 15.349 1.00 95.50 92 VAL A O 1
ATOM 733 N N . SER A 1 93 ? -0.786 -2.789 15.796 1.00 96.69 93 SER A N 1
ATOM 734 C CA . SER A 1 93 ? -0.942 -3.775 14.730 1.00 96.69 93 SER A CA 1
ATOM 735 C C . SER A 1 93 ? -0.865 -3.133 13.346 1.00 96.69 93 SER A C 1
ATOM 737 O O . SER A 1 93 ? -0.166 -3.655 12.481 1.00 96.69 93 SER A O 1
ATOM 739 N N . VAL A 1 94 ? -1.502 -1.973 13.153 1.00 96.75 94 VAL A N 1
ATOM 740 C CA . VAL A 1 94 ? -1.445 -1.220 11.888 1.00 96.75 94 VAL A CA 1
ATOM 741 C C . VAL A 1 94 ? -0.026 -0.735 11.587 1.00 96.75 94 VAL A C 1
ATOM 743 O O . VAL A 1 94 ? 0.482 -0.953 10.490 1.00 96.75 94 VAL A O 1
ATOM 746 N N . GLU A 1 95 ? 0.657 -0.127 12.558 1.00 94.94 95 GLU A N 1
ATOM 747 C CA . GLU A 1 95 ? 2.028 0.365 12.359 1.00 94.94 95 GLU A CA 1
ATOM 748 C C . GLU A 1 95 ? 3.015 -0.788 12.110 1.00 94.94 95 GLU A C 1
ATOM 750 O O . GLU A 1 95 ? 3.920 -0.661 11.289 1.00 94.94 95 GLU A O 1
ATOM 755 N N . LYS A 1 96 ? 2.825 -1.949 12.758 1.00 95.88 96 LYS A N 1
ATOM 756 C CA . LYS A 1 96 ? 3.604 -3.163 12.457 1.00 95.88 96 LYS A CA 1
ATOM 757 C C . LYS A 1 96 ? 3.329 -3.692 11.054 1.00 95.88 96 LYS A C 1
ATOM 759 O O . LYS A 1 96 ? 4.264 -4.140 10.397 1.00 95.88 96 LYS A O 1
ATOM 764 N N . TRP A 1 97 ? 2.075 -3.654 10.609 1.00 97.12 97 TRP A N 1
ATOM 765 C CA . TRP A 1 97 ? 1.697 -4.069 9.262 1.00 97.12 97 TRP A CA 1
ATOM 766 C C . TRP A 1 97 ? 2.376 -3.185 8.212 1.00 97.12 97 TRP A C 1
ATOM 768 O O . TRP A 1 97 ? 3.054 -3.712 7.333 1.00 97.12 97 TRP A O 1
ATOM 778 N N . PHE A 1 98 ? 2.318 -1.856 8.368 1.00 96.12 98 PHE A N 1
ATOM 779 C CA . PHE A 1 98 ? 3.067 -0.943 7.501 1.00 96.12 98 PHE A CA 1
ATOM 780 C C . PHE A 1 98 ? 4.571 -1.185 7.607 1.00 96.12 98 PHE A C 1
ATOM 782 O O . PHE A 1 98 ? 5.228 -1.305 6.586 1.00 96.12 98 PHE A O 1
ATOM 789 N N . GLY A 1 99 ? 5.125 -1.332 8.812 1.00 95.06 99 GLY A N 1
ATOM 790 C CA . GLY A 1 99 ? 6.553 -1.597 8.997 1.00 95.06 99 GLY A CA 1
ATOM 791 C C . GLY A 1 99 ? 7.036 -2.882 8.316 1.00 95.06 99 GLY A C 1
ATOM 792 O O . GLY A 1 99 ? 8.158 -2.911 7.823 1.00 95.06 99 GLY A O 1
ATOM 793 N N . ARG A 1 100 ? 6.194 -3.923 8.258 1.00 96.25 100 ARG A N 1
ATOM 794 C CA . ARG A 1 100 ? 6.505 -5.188 7.577 1.00 96.25 100 ARG A CA 1
ATOM 795 C C . ARG A 1 100 ? 6.417 -5.068 6.060 1.00 96.25 100 ARG A C 1
ATOM 797 O O . ARG A 1 100 ? 7.269 -5.620 5.384 1.00 96.25 100 ARG A O 1
ATOM 804 N N . TYR A 1 101 ? 5.389 -4.396 5.548 1.00 96.56 101 TYR A N 1
ATOM 805 C CA . TYR A 1 101 ? 5.088 -4.400 4.117 1.00 96.56 101 TYR A CA 1
ATOM 806 C C . TYR A 1 101 ? 5.475 -3.112 3.394 1.00 96.56 101 TYR A C 1
ATOM 808 O O . TYR A 1 101 ? 5.198 -3.014 2.210 1.00 96.56 101 TYR A O 1
ATOM 816 N N . CYS A 1 102 ? 6.084 -2.118 4.052 1.00 94.31 102 CYS A N 1
ATOM 817 C CA . CYS A 1 102 ? 6.408 -0.833 3.417 1.00 94.31 102 CYS A CA 1
ATOM 818 C C . CYS A 1 102 ? 7.394 -0.966 2.262 1.00 94.31 102 CYS A C 1
ATOM 820 O O . CYS A 1 102 ? 7.266 -0.278 1.249 1.00 94.31 102 CYS A O 1
ATOM 822 N N . THR A 1 103 ? 8.381 -1.835 2.453 1.00 95.19 103 THR A N 1
ATOM 823 C CA . THR A 1 103 ? 9.361 -2.222 1.449 1.00 95.19 103 THR A CA 1
ATOM 824 C C . THR A 1 103 ? 9.004 -3.624 1.009 1.00 95.19 103 THR A C 1
ATOM 826 O O . THR A 1 103 ? 8.782 -4.487 1.853 1.00 95.19 103 THR A O 1
ATOM 829 N N . LEU A 1 104 ? 8.902 -3.804 -0.299 1.00 94.94 104 LEU A N 1
ATOM 830 C CA . LEU A 1 104 ? 8.507 -5.055 -0.917 1.00 94.94 104 LEU A CA 1
ATOM 831 C C . LEU A 1 104 ? 9.649 -5.574 -1.770 1.00 94.94 104 LEU A C 1
ATOM 833 O O . LEU A 1 104 ? 10.226 -4.804 -2.544 1.00 94.94 104 LEU A O 1
ATOM 837 N N . ASP A 1 105 ? 9.883 -6.875 -1.698 1.00 94.81 105 ASP A N 1
ATOM 838 C CA . ASP A 1 105 ? 10.661 -7.581 -2.703 1.00 94.81 105 ASP A CA 1
ATOM 839 C C . ASP A 1 105 ? 9.818 -7.738 -3.973 1.00 94.81 105 ASP A C 1
ATOM 841 O O . ASP A 1 105 ? 8.666 -8.205 -3.945 1.00 94.81 105 ASP A O 1
ATOM 845 N N . VAL A 1 106 ? 10.380 -7.306 -5.104 1.00 95.50 106 VAL A N 1
ATOM 846 C CA . VAL A 1 106 ? 9.687 -7.322 -6.389 1.00 95.50 106 VAL A CA 1
ATOM 847 C C . VAL A 1 106 ? 10.518 -7.933 -7.508 1.00 95.50 106 VAL A C 1
ATOM 849 O O . VAL A 1 106 ? 11.734 -7.744 -7.612 1.00 95.50 106 VAL A O 1
ATOM 852 N N . ASP A 1 107 ? 9.802 -8.594 -8.411 1.00 94.81 107 ASP A N 1
ATOM 853 C CA . ASP A 1 107 ? 10.300 -9.004 -9.715 1.00 94.81 107 ASP A CA 1
ATOM 854 C C . ASP A 1 107 ? 9.916 -7.932 -10.748 1.00 94.81 107 ASP A C 1
ATOM 856 O O . ASP A 1 107 ? 8.721 -7.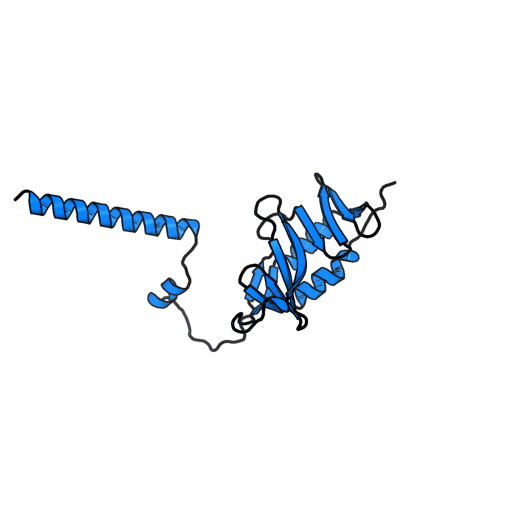766 -11.042 1.00 94.81 107 ASP A O 1
ATOM 860 N N . PRO A 1 108 ? 10.881 -7.179 -11.305 1.00 93.38 108 PRO A N 1
ATOM 861 C CA . PRO A 1 108 ? 10.582 -6.121 -12.259 1.00 93.38 108 PRO A CA 1
ATOM 862 C C . PRO A 1 108 ? 10.033 -6.698 -13.569 1.00 93.38 108 PRO A C 1
ATOM 864 O O . PRO A 1 108 ? 10.532 -7.690 -14.103 1.00 93.38 108 PRO A O 1
ATOM 867 N N . VAL A 1 109 ? 9.018 -6.035 -14.121 1.00 92.44 109 VAL A N 1
ATOM 868 C CA . VAL A 1 109 ? 8.405 -6.371 -15.408 1.00 92.44 109 VAL A CA 1
ATOM 869 C C . VAL A 1 109 ? 8.649 -5.222 -16.380 1.00 92.44 109 VAL A C 1
ATOM 871 O O . VAL A 1 109 ? 8.444 -4.052 -16.059 1.00 92.44 109 VAL A O 1
ATOM 874 N N . VAL A 1 110 ? 9.092 -5.549 -17.593 1.00 90.62 110 VAL A N 1
ATOM 875 C CA . VAL A 1 110 ? 9.311 -4.552 -18.645 1.00 90.62 110 VAL A CA 1
A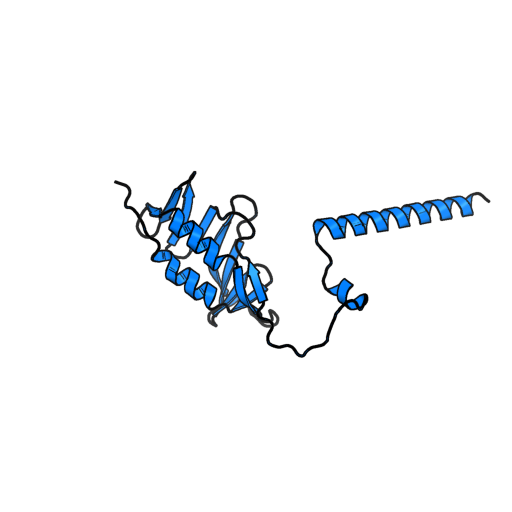TOM 876 C C . VAL A 1 110 ? 7.966 -3.939 -19.048 1.00 90.62 110 VAL A C 1
ATOM 878 O O . VAL A 1 110 ? 7.028 -4.655 -19.385 1.00 90.62 110 VAL A O 1
ATOM 881 N N . LEU A 1 111 ? 7.879 -2.607 -19.010 1.00 86.50 111 LEU A N 1
ATOM 882 C CA . LEU A 1 111 ? 6.662 -1.857 -19.352 1.00 86.50 111 LEU A CA 1
ATOM 883 C C . LEU A 1 111 ? 6.314 -1.913 -20.846 1.00 86.50 111 LEU A C 1
ATOM 885 O O . LEU A 1 111 ? 5.149 -1.765 -21.214 1.00 86.50 111 LEU A O 1
ATOM 889 N N . GLU A 1 112 ? 7.312 -2.096 -21.713 1.00 85.94 112 GLU A N 1
ATOM 890 C CA . GLU A 1 112 ? 7.111 -2.143 -23.160 1.00 85.94 112 GLU A CA 1
ATOM 891 C C . GLU A 1 112 ? 6.173 -3.293 -23.549 1.00 85.94 112 GLU A C 1
ATOM 893 O O . GLU A 1 112 ? 6.433 -4.461 -23.272 1.00 85.94 112 GLU A O 1
ATOM 898 N N . GLY A 1 113 ? 5.065 -2.951 -24.209 1.00 81.06 113 GLY A N 1
ATOM 899 C CA . GLY A 1 113 ? 4.062 -3.918 -24.656 1.00 81.06 113 GLY A CA 1
ATOM 900 C C . GLY A 1 113 ? 2.948 -4.205 -23.647 1.00 81.06 113 GLY A C 1
ATOM 901 O O . GLY A 1 113 ? 1.962 -4.839 -24.024 1.00 81.06 113 GLY A O 1
ATOM 902 N N . LEU A 1 114 ? 3.038 -3.693 -22.413 1.00 85.81 114 LEU A N 1
ATOM 903 C CA . LEU A 1 114 ? 1.907 -3.710 -21.489 1.00 85.81 114 LEU A CA 1
ATOM 904 C C . LEU A 1 114 ? 0.843 -2.724 -21.969 1.00 85.81 114 LEU A C 1
ATOM 906 O O . LEU A 1 114 ? 1.124 -1.555 -22.245 1.00 85.81 114 LEU A O 1
ATOM 910 N N . LYS A 1 115 ? -0.397 -3.197 -22.075 1.00 89.06 115 LYS A N 1
ATOM 911 C CA . LYS A 1 115 ? -1.518 -2.343 -22.452 1.00 89.06 115 LYS A CA 1
ATOM 912 C C . LYS A 1 115 ? -2.200 -1.815 -21.192 1.00 89.06 115 LYS A C 1
ATOM 914 O O . LYS A 1 115 ? -2.631 -2.588 -20.342 1.00 89.06 115 LYS A O 1
ATOM 919 N N . LEU A 1 116 ? -2.277 -0.490 -21.063 1.00 86.31 116 LEU A N 1
ATOM 920 C CA . LEU A 1 116 ? -2.827 0.176 -19.874 1.00 86.31 116 LEU A CA 1
ATOM 921 C C . LEU A 1 116 ? -4.318 -0.118 -19.644 1.00 86.31 116 LEU A C 1
ATOM 923 O O . LEU A 1 116 ? -4.780 -0.045 -18.514 1.00 86.31 116 LEU A O 1
ATOM 927 N N . ASP A 1 117 ? -5.057 -0.486 -20.691 1.00 90.25 117 ASP A N 1
ATOM 928 C CA . ASP A 1 117 ? -6.466 -0.899 -20.623 1.00 90.25 117 ASP A CA 1
ATOM 929 C C . ASP A 1 117 ? -6.682 -2.219 -19.863 1.00 90.25 117 ASP A C 1
ATOM 931 O O . ASP A 1 117 ? -7.803 -2.524 -19.467 1.00 90.25 117 ASP A O 1
ATOM 935 N N . GLN A 1 118 ? -5.621 -2.995 -19.629 1.00 91.75 118 GLN A N 1
ATOM 936 C CA . GLN A 1 118 ? -5.673 -4.234 -18.850 1.00 91.75 118 GLN A CA 1
ATOM 937 C C . GLN A 1 118 ? -5.516 -4.005 -17.343 1.00 91.75 118 GLN A C 1
ATOM 939 O O . GLN A 1 118 ? -5.654 -4.956 -16.572 1.00 91.75 118 GLN A O 1
ATOM 944 N N . PHE A 1 119 ? -5.201 -2.779 -16.919 1.00 94.88 119 PHE A N 1
ATOM 945 C CA . PHE A 1 119 ? -4.950 -2.438 -15.524 1.00 94.88 119 PHE A CA 1
ATOM 946 C C . PHE A 1 119 ? -6.182 -1.808 -14.887 1.00 94.88 119 PHE A C 1
ATOM 948 O O . PHE A 1 119 ? -6.711 -0.810 -15.370 1.00 94.88 119 PHE A O 1
ATOM 955 N N . ASN A 1 120 ? -6.591 -2.363 -13.750 1.00 95.12 120 ASN A N 1
ATOM 956 C CA . ASN A 1 120 ? -7.671 -1.825 -12.935 1.00 95.12 120 ASN A CA 1
ATOM 957 C C . ASN A 1 120 ? -7.105 -1.228 -11.640 1.00 95.12 120 ASN A C 1
ATOM 959 O O . ASN A 1 120 ? -6.115 -1.755 -11.120 1.00 95.12 120 ASN A O 1
ATOM 963 N N . PRO A 1 121 ? -7.704 -0.154 -11.096 1.00 95.12 121 PRO A N 1
ATOM 964 C CA . PRO A 1 121 ? -7.345 0.357 -9.777 1.00 95.12 121 PRO A CA 1
ATOM 965 C C . PRO A 1 121 ? -7.450 -0.740 -8.717 1.00 95.12 121 PRO A C 1
ATOM 967 O O . PRO A 1 121 ? -8.498 -1.360 -8.575 1.00 95.12 121 PRO A O 1
ATOM 970 N N . LEU A 1 122 ? -6.358 -0.986 -7.992 1.00 96.44 122 LEU A N 1
ATOM 971 C CA . LEU A 1 122 ? -6.311 -1.975 -6.916 1.00 96.44 122 LEU A CA 1
ATOM 972 C C . LEU A 1 122 ? -6.524 -1.302 -5.563 1.00 96.44 122 LEU A C 1
ATOM 974 O O . LEU A 1 122 ? -7.414 -1.669 -4.802 1.00 96.44 122 LEU A O 1
ATOM 978 N N . PHE A 1 123 ? -5.691 -0.307 -5.272 1.00 96.88 123 PHE A N 1
ATOM 979 C CA . PHE A 1 123 ? -5.832 0.518 -4.087 1.00 96.88 123 PHE A CA 1
ATOM 980 C C . PHE A 1 123 ? -5.233 1.898 -4.322 1.00 96.88 123 PHE A C 1
ATOM 982 O O . PHE A 1 123 ? -4.433 2.132 -5.233 1.00 96.88 123 PHE A O 1
ATOM 989 N N . THR A 1 124 ? -5.623 2.815 -3.453 1.00 96.69 124 THR A N 1
ATOM 990 C CA . THR A 1 124 ? -5.112 4.169 -3.409 1.00 96.69 124 THR A CA 1
ATOM 991 C C . THR A 1 124 ? -4.522 4.445 -2.037 1.00 96.69 124 THR A C 1
ATOM 993 O O . THR A 1 124 ? -5.175 4.241 -1.015 1.00 96.69 124 THR A O 1
ATOM 996 N N . ILE A 1 125 ? -3.284 4.927 -2.015 1.00 96.44 125 ILE A N 1
ATOM 997 C CA . ILE A 1 125 ? -2.583 5.327 -0.802 1.00 96.44 125 ILE A CA 1
ATOM 998 C C . ILE A 1 125 ? -2.488 6.850 -0.733 1.00 96.44 125 ILE A C 1
ATOM 1000 O O . ILE A 1 125 ? -2.096 7.519 -1.690 1.00 96.44 125 ILE A O 1
ATOM 1004 N N . SER A 1 126 ? -2.833 7.399 0.423 1.00 96.75 126 SER A N 1
ATOM 1005 C CA . SER A 1 126 ? -2.657 8.809 0.743 1.00 96.75 126 SER A CA 1
ATOM 1006 C C . SER A 1 126 ? -1.617 8.949 1.834 1.00 96.75 126 SER A C 1
ATOM 1008 O O . SER A 1 126 ? -1.508 8.120 2.740 1.00 96.75 126 SER A O 1
ATOM 1010 N N . PHE A 1 127 ? -0.881 10.048 1.772 1.00 95.56 127 PHE A N 1
ATOM 1011 C CA . PHE A 1 127 ? 0.175 10.360 2.716 1.00 95.56 127 PHE A CA 1
ATOM 1012 C C . PHE A 1 127 ? -0.188 11.572 3.563 1.00 95.56 127 PHE A C 1
ATOM 1014 O O . PHE A 1 127 ? -0.998 12.411 3.170 1.00 95.56 127 PHE A O 1
ATOM 1021 N N . VAL A 1 128 ? 0.442 11.697 4.731 1.00 93.44 128 VAL A N 1
ATOM 1022 C CA . VAL A 1 128 ? 0.363 12.925 5.539 1.00 93.44 128 VAL A CA 1
ATOM 1023 C C . VAL A 1 128 ? 1.002 14.099 4.790 1.00 93.44 128 VAL A C 1
ATOM 1025 O O . VAL A 1 128 ? 0.560 15.240 4.922 1.00 93.44 128 VAL A O 1
ATOM 1028 N N . LYS A 1 129 ? 2.050 13.829 4.002 1.00 91.81 129 LYS A N 1
ATOM 1029 C CA . LYS A 1 129 ? 2.714 14.806 3.135 1.00 91.81 129 LYS A CA 1
ATOM 1030 C C . LYS A 1 129 ? 3.025 14.167 1.789 1.00 91.81 129 LYS A C 1
ATOM 1032 O O . LYS A 1 129 ? 3.771 13.200 1.740 1.00 91.81 129 LYS A O 1
ATOM 1037 N N . GLY A 1 130 ? 2.520 14.755 0.713 1.00 90.75 130 GLY A N 1
ATOM 1038 C CA . GLY A 1 130 ? 2.798 14.300 -0.647 1.00 90.75 130 GLY A CA 1
ATOM 1039 C C . GLY A 1 130 ? 1.526 14.018 -1.443 1.00 90.75 130 GLY A C 1
ATOM 1040 O O . GLY A 1 130 ? 0.423 14.139 -0.907 1.00 90.75 130 GLY A O 1
ATOM 1041 N N . PRO A 1 131 ? 1.676 13.697 -2.736 1.00 92.88 131 PRO A N 1
ATOM 1042 C CA . PRO A 1 131 ? 0.551 13.351 -3.587 1.00 92.88 131 PRO A CA 1
ATOM 1043 C C . PRO A 1 131 ? -0.012 11.982 -3.204 1.00 92.88 131 PRO A C 1
ATOM 1045 O O . PRO A 1 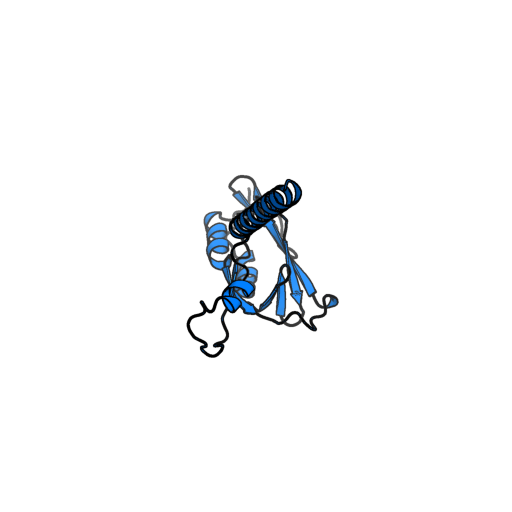131 ? 0.724 11.084 -2.802 1.00 92.88 131 PRO A O 1
ATOM 1048 N N . GLN A 1 132 ? -1.318 11.822 -3.382 1.00 94.31 132 GLN A N 1
ATOM 1049 C CA . GLN A 1 132 ? -1.958 10.514 -3.374 1.00 94.31 132 GLN A CA 1
ATOM 1050 C C . GLN A 1 132 ? -1.385 9.663 -4.514 1.00 94.31 132 GLN A C 1
ATOM 1052 O O . GLN A 1 132 ? -1.077 10.184 -5.590 1.00 94.31 132 GLN A O 1
ATOM 1057 N N . GLN A 1 133 ? -1.217 8.368 -4.273 1.00 94.88 133 GLN A N 1
ATOM 1058 C CA . GLN A 1 133 ? -0.693 7.441 -5.264 1.00 94.88 133 GLN A CA 1
ATOM 1059 C C . GLN A 1 133 ? -1.663 6.289 -5.477 1.00 94.88 133 GLN A C 1
ATOM 1061 O O . GLN A 1 133 ? -2.313 5.814 -4.547 1.00 94.88 133 GLN A O 1
ATOM 1066 N N . HIS A 1 134 ? -1.745 5.842 -6.722 1.00 95.44 134 HIS A N 1
ATOM 1067 C CA . HIS A 1 134 ? -2.629 4.765 -7.136 1.00 95.44 134 HIS A CA 1
ATOM 1068 C C . HIS A 1 134 ? -1.783 3.575 -7.560 1.00 95.44 134 HIS A C 1
ATOM 1070 O O . HIS A 1 134 ? -0.823 3.730 -8.320 1.00 95.44 134 HIS A O 1
ATOM 1076 N N . VAL A 1 135 ? -2.158 2.397 -7.078 1.00 95.81 135 VAL A N 1
ATOM 1077 C CA . VAL A 1 135 ? -1.596 1.131 -7.534 1.00 95.81 135 VAL A CA 1
ATOM 1078 C C . VAL A 1 135 ? -2.653 0.444 -8.372 1.00 95.81 135 VAL A C 1
ATOM 1080 O O . VAL A 1 135 ? -3.803 0.302 -7.951 1.00 95.81 135 VAL A O 1
ATOM 1083 N N . LEU A 1 136 ? -2.268 0.041 -9.577 1.00 96.50 136 LEU A N 1
ATOM 1084 C CA . LEU A 1 136 ? -3.130 -0.700 -10.485 1.00 96.50 136 LEU A CA 1
ATOM 1085 C C . LEU A 1 136 ? -2.677 -2.159 -10.552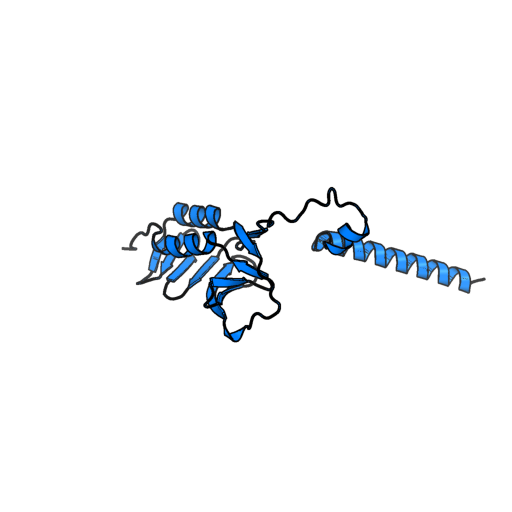 1.00 96.50 136 LEU A C 1
ATOM 1087 O O . LEU A 1 136 ? -1.495 -2.456 -10.376 1.00 96.50 136 LEU A O 1
ATOM 1091 N N . LYS A 1 137 ? -3.604 -3.067 -10.852 1.00 96.56 137 LYS A N 1
ATOM 1092 C CA . LYS A 1 137 ? -3.331 -4.492 -11.062 1.00 96.56 137 LYS A CA 1
ATOM 1093 C C . LYS A 1 137 ? -3.897 -4.935 -12.403 1.00 96.56 137 LYS A C 1
ATOM 1095 O O . LYS A 1 137 ? -5.037 -4.621 -12.741 1.00 96.56 137 LYS A O 1
ATOM 1100 N N . SER A 1 138 ? -3.093 -5.665 -13.161 1.00 96.25 138 SER A N 1
ATOM 1101 C CA . SER A 1 138 ? -3.536 -6.359 -14.371 1.00 96.25 138 SER A CA 1
ATOM 1102 C C . SER A 1 138 ? -4.140 -7.725 -14.046 1.00 96.25 138 SER A C 1
ATOM 1104 O O . SER A 1 138 ? -3.858 -8.308 -12.996 1.00 96.25 138 SER A O 1
ATOM 1106 N N . GLY A 1 139 ? -4.922 -8.280 -14.977 1.00 92.12 139 GLY A N 1
ATOM 1107 C CA . GLY A 1 139 ? -5.453 -9.646 -14.861 1.00 92.12 139 GLY A CA 1
ATOM 1108 C C . GLY A 1 139 ? -4.370 -10.726 -14.706 1.00 92.12 139 GLY A C 1
ATOM 1109 O O . GLY A 1 139 ? -4.601 -11.727 -14.036 1.00 92.12 139 GLY A O 1
ATOM 1110 N N . ASP A 1 140 ? -3.165 -10.483 -15.233 1.00 91.38 140 ASP A N 1
ATOM 1111 C CA . ASP A 1 140 ? -2.025 -11.411 -15.177 1.00 91.38 140 ASP A CA 1
ATOM 1112 C C . ASP A 1 140 ? -1.190 -11.291 -13.885 1.00 91.38 140 ASP A C 1
ATOM 1114 O O . ASP A 1 140 ? -0.115 -11.894 -13.772 1.00 91.38 140 ASP A O 1
ATOM 1118 N N . GLY A 1 141 ? -1.651 -10.490 -12.917 1.00 93.50 141 GLY A N 1
ATOM 1119 C CA . GLY A 1 141 ? -0.996 -10.308 -11.620 1.00 93.50 141 GLY A CA 1
ATOM 1120 C C . GLY A 1 141 ? 0.198 -9.350 -11.631 1.00 93.50 141 GLY A C 1
ATOM 1121 O O . GLY A 1 141 ? 0.977 -9.349 -10.683 1.00 93.50 141 GLY A O 1
ATOM 1122 N N . VAL A 1 142 ? 0.362 -8.539 -12.681 1.00 95.88 142 VAL A N 1
ATOM 1123 C CA . VAL A 1 142 ? 1.359 -7.453 -12.716 1.00 95.88 142 VAL A CA 1
ATOM 1124 C C . VAL A 1 142 ? 0.774 -6.206 -12.064 1.00 95.88 142 VAL A C 1
ATOM 1126 O O . VAL A 1 142 ? -0.335 -5.793 -12.416 1.00 95.88 142 VAL A O 1
ATOM 1129 N N . TYR A 1 143 ? 1.534 -5.603 -11.157 1.00 96.38 143 TYR A N 1
ATOM 1130 C CA . TYR A 1 143 ? 1.247 -4.319 -10.533 1.00 96.38 143 TYR A CA 1
ATOM 1131 C C . TYR A 1 143 ? 1.856 -3.186 -11.342 1.00 96.38 143 TYR A C 1
ATOM 1133 O O . TYR A 1 143 ? 2.959 -3.325 -11.865 1.00 96.38 143 TYR A O 1
ATOM 1141 N N . LEU A 1 144 ? 1.147 -2.064 -11.414 1.00 95.31 144 LEU A N 1
ATOM 1142 C CA . LEU A 1 144 ? 1.663 -0.810 -11.944 1.00 95.31 144 LEU A CA 1
ATOM 1143 C C . LEU A 1 144 ? 1.582 0.255 -10.856 1.00 95.31 144 LEU A C 1
ATOM 1145 O O . LEU A 1 144 ? 0.501 0.542 -10.337 1.00 95.31 144 LEU A O 1
ATOM 1149 N N . TRP A 1 145 ? 2.725 0.854 -10.540 1.00 94.19 145 TRP A N 1
ATOM 1150 C CA . TRP A 1 145 ? 2.830 1.932 -9.568 1.00 94.19 145 TRP A CA 1
ATOM 1151 C C . TRP A 1 145 ? 3.751 3.024 -10.114 1.00 94.19 145 TRP A C 1
ATOM 1153 O O . TRP A 1 145 ? 4.920 2.787 -10.423 1.00 94.19 145 TRP A O 1
ATOM 1163 N N . GLY A 1 146 ? 3.201 4.224 -10.315 1.00 89.06 146 GLY A N 1
ATOM 1164 C CA . GLY A 1 146 ? 3.906 5.302 -11.007 1.00 89.06 146 GLY A CA 1
ATOM 1165 C C . GLY A 1 146 ? 4.326 4.884 -12.421 1.00 89.06 146 GLY A C 1
ATOM 1166 O O . GLY A 1 146 ? 3.481 4.661 -13.282 1.00 89.06 146 GLY A O 1
ATOM 1167 N N . ASN A 1 147 ? 5.636 4.778 -12.654 1.00 88.81 147 ASN A N 1
ATOM 1168 C CA . ASN A 1 147 ? 6.224 4.326 -13.921 1.00 88.81 147 ASN A CA 1
ATOM 1169 C C . ASN A 1 147 ? 7.040 3.034 -13.741 1.00 88.81 147 ASN A C 1
ATOM 1171 O O . ASN A 1 147 ? 8.096 2.870 -14.350 1.00 88.81 147 ASN A O 1
ATOM 1175 N N . GLN A 1 148 ? 6.593 2.155 -12.846 1.00 92.12 148 GLN A N 1
ATOM 1176 C CA . GLN A 1 148 ? 7.212 0.862 -12.575 1.00 92.12 148 GLN A CA 1
ATOM 1177 C C . GLN A 1 148 ? 6.152 -0.231 -12.661 1.00 92.12 148 GLN A C 1
ATOM 1179 O O . GLN A 1 148 ? 5.076 -0.101 -12.074 1.00 92.12 148 GLN A O 1
ATOM 1184 N N . ALA A 1 149 ? 6.466 -1.302 -13.389 1.00 94.25 149 ALA A N 1
ATOM 1185 C CA . ALA A 1 149 ? 5.669 -2.518 -13.413 1.00 94.25 149 ALA A CA 1
ATOM 1186 C C . ALA A 1 149 ? 6.438 -3.644 -12.727 1.00 94.25 149 ALA A C 1
ATOM 1188 O O . ALA A 1 149 ? 7.634 -3.818 -12.966 1.00 94.25 149 ALA A O 1
ATOM 1189 N N . PHE A 1 150 ? 5.765 -4.402 -11.869 1.00 95.56 150 PHE A N 1
ATOM 1190 C CA . PHE A 1 150 ? 6.408 -5.462 -11.101 1.00 95.56 150 PHE A CA 1
ATOM 1191 C C . PHE A 1 150 ? 5.418 -6.527 -10.632 1.00 95.56 150 PHE A C 1
ATOM 1193 O O . PHE A 1 150 ? 4.201 -6.339 -10.672 1.00 95.56 150 PHE A O 1
ATOM 1200 N N . ARG A 1 151 ? 5.941 -7.662 -10.174 1.00 96.00 151 ARG A N 1
ATOM 1201 C CA . ARG A 1 151 ? 5.195 -8.678 -9.423 1.00 96.00 151 ARG A CA 1
ATOM 1202 C C . ARG A 1 151 ? 5.759 -8.742 -8.012 1.00 96.00 151 ARG A C 1
ATOM 1204 O O . ARG A 1 151 ? 6.966 -8.637 -7.838 1.00 96.00 151 ARG A O 1
ATOM 1211 N N . SER A 1 152 ? 4.893 -8.895 -7.017 1.00 96.50 152 SER A N 1
ATOM 1212 C CA . SER A 1 152 ? 5.322 -9.039 -5.627 1.00 96.50 152 SER A CA 1
ATOM 1213 C C . SER A 1 152 ? 4.351 -9.946 -4.868 1.00 96.50 152 SER A C 1
ATOM 1215 O O . SER A 1 152 ? 3.207 -9.542 -4.641 1.00 96.50 152 SER A O 1
ATOM 1217 N N . PRO A 1 153 ? 4.772 -11.162 -4.471 1.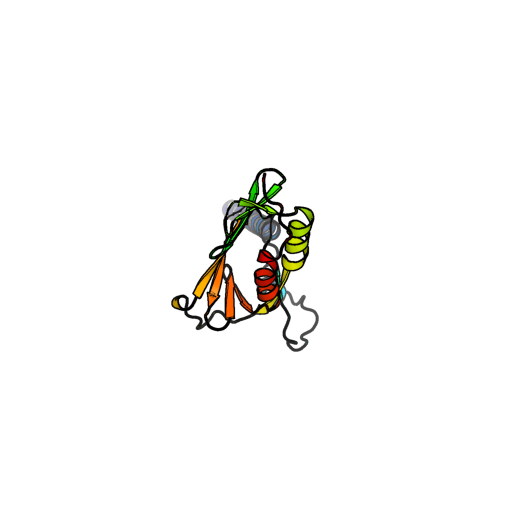00 95.69 153 PRO A N 1
ATOM 1218 C CA . PRO A 1 153 ? 3.950 -12.030 -3.630 1.00 95.69 153 PRO A CA 1
ATOM 1219 C C . PRO A 1 153 ? 3.738 -11.435 -2.230 1.00 95.69 153 PRO A C 1
ATOM 1221 O O . PRO A 1 153 ? 2.724 -11.716 -1.590 1.00 95.69 153 PRO A O 1
ATOM 1224 N N . GLU A 1 154 ? 4.656 -10.582 -1.771 1.00 96.06 154 GLU A N 1
ATOM 1225 C CA . GLU A 1 154 ? 4.540 -9.873 -0.497 1.00 96.06 154 GLU A CA 1
ATOM 1226 C C . GLU A 1 154 ? 3.408 -8.851 -0.521 1.00 96.06 154 GLU A C 1
ATOM 1228 O O . GLU A 1 154 ? 2.662 -8.755 0.450 1.00 96.06 154 GLU A O 1
ATOM 1233 N N . LEU A 1 155 ? 3.204 -8.147 -1.642 1.00 96.31 155 LEU A N 1
ATOM 1234 C CA . LEU A 1 155 ? 2.054 -7.253 -1.791 1.00 96.31 155 LEU A CA 1
ATOM 1235 C C . LEU A 1 155 ? 0.731 -8.032 -1.739 1.00 96.31 155 LEU A C 1
ATOM 1237 O O . LEU A 1 155 ? -0.222 -7.593 -1.097 1.00 96.31 155 LEU A O 1
ATOM 1241 N N . ASP A 1 156 ? 0.674 -9.215 -2.357 1.00 95.81 156 ASP A N 1
ATOM 1242 C CA . ASP A 1 156 ? -0.494 -10.097 -2.255 1.00 95.81 156 ASP A CA 1
ATOM 1243 C C . ASP A 1 156 ? -0.737 -10.581 -0.813 1.00 95.81 156 ASP A C 1
ATOM 1245 O O . ASP A 1 156 ? -1.885 -10.717 -0.389 1.00 95.81 156 ASP A O 1
ATOM 1249 N N . GLU A 1 157 ? 0.307 -10.877 -0.035 1.00 96.81 157 GLU A N 1
ATOM 1250 C CA . GLU A 1 157 ? 0.178 -11.204 1.396 1.00 96.81 157 GLU A CA 1
ATOM 1251 C C . GLU A 1 157 ? -0.254 -9.991 2.233 1.00 96.81 157 GLU A C 1
ATOM 1253 O O . GLU A 1 157 ? -1.134 -10.109 3.093 1.00 96.81 157 GLU A O 1
ATOM 1258 N N . ALA A 1 158 ? 0.305 -8.814 1.953 1.00 96.31 158 ALA A N 1
ATOM 1259 C CA . ALA A 1 158 ? -0.037 -7.567 2.621 1.00 96.31 158 ALA A CA 1
ATOM 1260 C C . ALA A 1 158 ? -1.537 -7.283 2.486 1.00 96.31 158 ALA A C 1
ATOM 1262 O O . ALA A 1 158 ? -2.241 -7.161 3.489 1.00 96.31 158 ALA A O 1
ATOM 1263 N N . LEU A 1 159 ? -2.047 -7.260 1.253 1.00 95.50 159 LEU A N 1
ATOM 1264 C CA . LEU A 1 159 ? -3.449 -6.949 0.973 1.00 95.50 159 LEU A CA 1
ATOM 1265 C C . LEU A 1 159 ? -4.406 -8.002 1.543 1.00 95.50 159 LEU A C 1
ATOM 1267 O O . LEU A 1 159 ? -5.470 -7.645 2.039 1.00 95.50 159 LEU A O 1
ATOM 1271 N N . ARG A 1 160 ? -4.020 -9.285 1.535 1.00 96.25 160 ARG A N 1
ATOM 1272 C CA . ARG A 1 160 ? -4.826 -10.359 2.141 1.00 96.25 160 ARG A CA 1
ATOM 1273 C C . ARG A 1 160 ? -4.881 -10.289 3.663 1.00 96.25 160 ARG A C 1
ATOM 1275 O O . ARG A 1 160 ? -5.907 -10.637 4.224 1.00 96.25 160 ARG A O 1
ATOM 1282 N N . SER A 1 161 ? -3.800 -9.865 4.316 1.00 96.38 161 SER A N 1
ATOM 1283 C CA . SER A 1 161 ? -3.725 -9.780 5.784 1.00 96.38 161 SER A CA 1
ATOM 1284 C C . SER A 1 161 ? -4.318 -8.493 6.359 1.00 96.38 161 SER A C 1
ATOM 1286 O O . SER A 1 161 ? -4.573 -8.418 7.559 1.00 96.38 161 SER A O 1
ATOM 1288 N N . LEU A 1 162 ? -4.544 -7.475 5.524 1.00 95.00 162 LEU A N 1
ATOM 1289 C CA . LEU A 1 162 ? -5.068 -6.182 5.957 1.00 95.00 162 LEU A CA 1
ATOM 1290 C C . LEU A 1 162 ? -6.453 -6.274 6.639 1.00 95.00 162 LEU A C 1
ATOM 1292 O O . LEU A 1 162 ? -6.600 -5.677 7.705 1.00 95.00 162 LEU A O 1
ATOM 1296 N N . PRO A 1 163 ? -7.455 -7.015 6.116 1.00 94.38 163 PRO A N 1
ATOM 1297 C CA . PRO A 1 163 ? -8.766 -7.139 6.765 1.00 94.38 163 PRO A CA 1
ATOM 1298 C C . PRO A 1 163 ? -8.720 -7.831 8.135 1.00 94.38 163 PRO A C 1
ATOM 1300 O O . PRO A 1 163 ? -9.586 -7.580 8.972 1.00 94.38 163 PRO A O 1
ATOM 1303 N N . ASP A 1 164 ? -7.705 -8.667 8.371 1.00 94.88 164 ASP A N 1
ATOM 1304 C CA . ASP A 1 164 ? -7.546 -9.470 9.589 1.00 94.88 164 ASP A CA 1
ATOM 1305 C C . ASP A 1 164 ? -6.887 -8.699 10.745 1.00 94.88 164 ASP A C 1
ATOM 1307 O O . ASP A 1 164 ? -6.675 -9.249 11.832 1.00 94.88 164 ASP A O 1
ATOM 1311 N N . LEU A 1 165 ? -6.540 -7.422 10.542 1.00 94.75 165 LEU A N 1
ATOM 1312 C CA . LEU A 1 165 ? -5.979 -6.602 11.610 1.00 94.75 165 LEU A CA 1
ATOM 1313 C C . LEU A 1 165 ? -6.963 -6.493 12.789 1.00 94.75 165 LEU A C 1
ATOM 1315 O O . LEU A 1 165 ? -8.159 -6.314 12.564 1.00 94.75 165 LEU A O 1
ATOM 1319 N N . PRO A 1 166 ? -6.494 -6.551 14.052 1.00 93.56 166 PRO A N 1
ATOM 1320 C CA . PRO A 1 166 ? -7.366 -6.452 15.219 1.00 93.56 166 PRO A CA 1
ATOM 1321 C C . PRO A 1 166 ? -8.168 -5.143 15.259 1.00 93.56 166 PRO A C 1
ATOM 1323 O O . PRO A 1 166 ? -7.607 -4.053 15.128 1.00 93.56 166 PRO A O 1
ATOM 1326 N N . GLN A 1 167 ? -9.477 -5.253 15.506 1.00 92.12 167 GLN A N 1
ATOM 1327 C CA . GLN A 1 167 ? -10.412 -4.122 15.556 1.00 92.12 167 GLN A CA 1
ATOM 1328 C C . GLN A 1 167 ? -11.178 -4.092 16.881 1.00 92.12 167 GLN A C 1
ATOM 1330 O O . GLN A 1 167 ? -11.482 -5.130 17.471 1.00 92.12 167 GLN A O 1
ATOM 1335 N N . ARG A 1 168 ? -11.543 -2.890 17.329 1.00 89.19 168 ARG A N 1
ATOM 1336 C CA . ARG A 1 168 ? -12.453 -2.650 18.451 1.00 89.19 168 ARG A CA 1
ATOM 1337 C C . ARG A 1 168 ? -13.707 -1.952 17.942 1.00 89.19 168 ARG A C 1
ATOM 1339 O O . ARG A 1 168 ? -13.635 -0.960 17.216 1.00 89.19 168 ARG A O 1
ATOM 1346 N N . VAL A 1 169 ? -14.862 -2.480 18.338 1.00 82.44 169 VAL A N 1
ATOM 1347 C CA . VAL A 1 169 ? -16.153 -1.846 18.061 1.00 82.44 169 VAL A CA 1
ATOM 1348 C C . VAL A 1 169 ? -16.256 -0.595 18.927 1.00 82.44 169 VAL A C 1
ATOM 1350 O O . VAL A 1 169 ? -16.072 -0.670 20.142 1.00 82.44 169 VAL A O 1
ATOM 1353 N N . LEU A 1 170 ? -16.518 0.549 18.295 1.00 77.12 170 LEU A N 1
ATOM 1354 C CA . LEU A 1 170 ? -16.833 1.784 19.004 1.00 77.12 170 LEU A CA 1
ATOM 1355 C C . LEU A 1 170 ? -18.241 1.623 19.592 1.00 77.12 170 LEU A C 1
ATOM 1357 O O . LEU A 1 170 ? -19.201 1.480 18.835 1.00 77.12 170 LEU A O 1
ATOM 1361 N N . GLN A 1 171 ? -18.332 1.551 20.921 1.00 61.41 171 GLN A N 1
ATOM 1362 C CA . GLN A 1 171 ? -19.596 1.584 21.664 1.00 61.41 171 GLN A CA 1
ATOM 1363 C C . GLN A 1 171 ? -20.023 3.024 21.934 1.00 61.41 171 GLN A C 1
ATOM 1365 O O . GLN A 1 171 ? -19.123 3.857 22.191 1.00 61.41 171 GLN A O 1
#

Radius of gyration: 23.6 Å; chains: 1; bounding box: 62×58×48 Å